Protein AF-A0A1U7DUG6-F1 (afdb_monomer)

pLDDT: mean 70.5, std 12.59, range [42.81, 86.5]

Solvent-accessible surface area (backbone atoms only — not comparable to full-atom values): 5539 Å² total; per-residue (Å²): 122,86,29,54,63,72,56,20,53,45,48,37,60,72,51,47,61,51,52,72,46,85,54,39,78,49,78,97,75,70,44,70,34,37,42,70,46,63,43,60,42,77,44,68,62,77,80,85,76,91,74,79,92,62,65,84,82,53,70,34,15,34,43,36,33,34,30,53,50,96,91,43,76,48,76,41,51,44,67,63,53,27,49,74,70,73,48,50,74,79,80,113

Foldseek 3Di:
DWDDPVLLVVCQVVCVCQQVDWFAQDDDPRDGWHFNGKDWDFDQPDDDDDDDDDPRPDGTIFIWTWIADPNDTDIDGVCVRCVSVVNNVVSD

Sequence (92 aa):
MNYSKSKAEKLVTEFDYLKSKPYFPYGKEGKEFKITELKAVPKLGAESFAEPPIPENEIIWYVLVLITHNNETISKDLKDVLKTLKIDNDIY

Nearest PDB structures (foldseek):
  5m4y-assembly2_D  TM=4.745E-01  e=6.186E+00  Saccharomyces cerevisiae S288C
  2l6m-assembly1_A  TM=2.719E-01  e=2.300E+00  Schizosaccharomyces pombe

Secondary structure (DSSP, 8-state):
--B-HHHHHHHHHHTGGGGGSS-EE-STT--EEEEEEEEEEEEETTS--SS----TT-EEEEEEEEEEETTEEEEEEHHHHHHHTT-GGGG-

Radius of gyration: 13.98 Å; Cα contacts (8 Å, |Δi|>4): 136; chains: 1; bounding box: 34×25×38 Å

Structure (mmCIF, N/CA/C/O backbone):
data_AF-A0A1U7DUG6-F1
#
_entry.id   AF-A0A1U7DUG6-F1
#
loop_
_atom_site.group_PDB
_atom_site.id
_atom_site.type_symbol
_atom_site.label_atom_id
_atom_site.label_alt_id
_atom_site.label_comp_id
_atom_site.label_asym_id
_atom_site.label_entity_id
_atom_site.label_seq_id
_atom_site.pdbx_PDB_ins_code
_atom_site.Cartn_x
_atom_site.Cartn_y
_atom_site.Cartn_z
_atom_site.occupancy
_atom_site.B_iso_or_equiv
_atom_site.auth_seq_id
_atom_site.auth_comp_id
_atom_site.auth_asym_id
_atom_site.auth_atom_id
_atom_site.pdbx_PDB_model_num
ATOM 1 N N . MET A 1 1 ? 11.422 3.321 -2.453 1.00 61.78 1 MET A N 1
ATOM 2 C CA . MET A 1 1 ? 12.118 2.176 -3.098 1.00 61.78 1 MET A CA 1
ATOM 3 C C . MET A 1 1 ? 11.764 2.237 -4.572 1.00 61.78 1 MET A C 1
ATOM 5 O O . MET A 1 1 ? 10.613 2.533 -4.860 1.00 61.78 1 MET A O 1
ATOM 9 N N . ASN A 1 2 ? 12.727 2.066 -5.474 1.00 68.31 2 ASN A N 1
ATOM 10 C CA . ASN A 1 2 ? 12.498 2.231 -6.911 1.00 68.31 2 ASN A CA 1
ATOM 11 C C . ASN A 1 2 ? 11.966 0.911 -7.485 1.00 68.31 2 ASN A C 1
ATOM 13 O O . ASN A 1 2 ? 12.595 -0.130 -7.291 1.00 68.31 2 ASN A O 1
ATOM 17 N N . TYR A 1 3 ? 10.818 0.938 -8.162 1.00 73.31 3 TYR A N 1
ATOM 18 C CA . TYR A 1 3 ? 10.229 -0.241 -8.796 1.00 73.31 3 TYR A CA 1
ATOM 19 C C . TYR A 1 3 ? 10.197 -0.081 -10.319 1.00 73.31 3 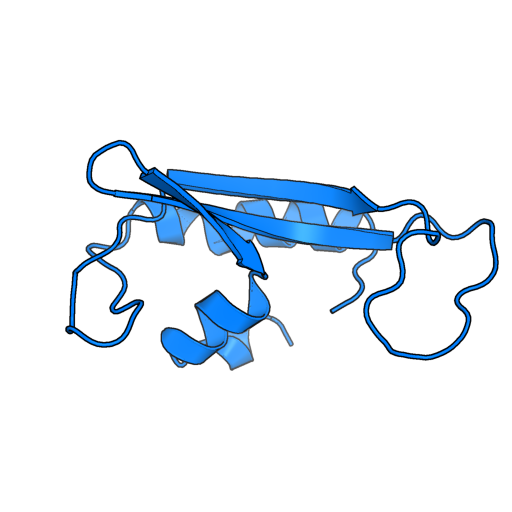TYR A C 1
ATOM 21 O O . TYR A 1 3 ? 10.040 1.020 -10.844 1.00 73.31 3 TYR A O 1
ATOM 29 N N . SER A 1 4 ? 10.291 -1.198 -11.043 1.00 78.69 4 SER A N 1
ATOM 30 C CA . SER A 1 4 ? 9.875 -1.253 -12.449 1.00 78.69 4 SER A CA 1
ATOM 31 C C . SER A 1 4 ? 8.350 -1.137 -12.539 1.00 78.69 4 SER A C 1
ATOM 33 O O . SER A 1 4 ? 7.654 -1.569 -11.617 1.00 78.69 4 SER A O 1
ATOM 35 N N . LYS A 1 5 ? 7.823 -0.643 -13.667 1.00 79.62 5 LYS A N 1
ATOM 36 C CA . LYS A 1 5 ? 6.375 -0.496 -13.917 1.00 79.62 5 LYS A CA 1
ATOM 37 C C . LYS A 1 5 ? 5.563 -1.723 -13.481 1.00 79.62 5 LYS A C 1
ATOM 39 O O . LYS A 1 5 ? 4.706 -1.616 -12.609 1.00 79.62 5 LYS A O 1
ATOM 44 N N . SER A 1 6 ? 5.914 -2.900 -14.002 1.00 82.19 6 SER A N 1
ATOM 45 C CA . SER A 1 6 ? 5.203 -4.148 -13.705 1.00 82.19 6 SER A CA 1
ATOM 46 C C . SER A 1 6 ? 5.248 -4.528 -12.224 1.00 82.19 6 SER A C 1
ATOM 48 O O . SER A 1 6 ? 4.280 -5.076 -11.705 1.00 82.19 6 SER A O 1
ATOM 50 N N . LYS A 1 7 ? 6.351 -4.224 -11.521 1.00 82.81 7 LYS A N 1
ATOM 51 C CA . LYS A 1 7 ? 6.459 -4.482 -10.078 1.00 82.81 7 LYS A CA 1
ATOM 52 C C . LYS A 1 7 ? 5.573 -3.509 -9.298 1.00 82.81 7 LYS A C 1
ATOM 54 O O . LYS A 1 7 ? 4.853 -3.954 -8.418 1.00 82.81 7 LYS A O 1
ATOM 59 N N . ALA A 1 8 ? 5.547 -2.225 -9.654 1.00 82.44 8 ALA A N 1
ATOM 60 C CA . ALA A 1 8 ? 4.675 -1.244 -9.006 1.00 82.44 8 ALA A CA 1
ATOM 61 C C . ALA A 1 8 ? 3.178 -1.567 -9.183 1.00 82.44 8 ALA A C 1
ATOM 63 O O . ALA A 1 8 ? 2.428 -1.517 -8.213 1.00 82.44 8 ALA A O 1
ATOM 64 N N . GLU A 1 9 ? 2.748 -1.955 -10.387 1.00 84.88 9 GLU A N 1
ATOM 65 C CA . GLU A 1 9 ? 1.356 -2.360 -10.654 1.00 84.88 9 GLU A CA 1
ATOM 66 C C . GLU A 1 9 ? 0.974 -3.646 -9.903 1.00 84.88 9 GLU A C 1
ATOM 68 O O . GLU A 1 9 ? -0.112 -3.741 -9.319 1.00 84.88 9 GLU A O 1
ATOM 73 N N . LYS A 1 10 ? 1.894 -4.619 -9.851 1.00 86.50 10 LYS A N 1
ATOM 74 C CA . LYS A 1 10 ? 1.709 -5.851 -9.078 1.00 86.50 10 LYS A CA 1
ATOM 75 C C . LYS A 1 10 ? 1.570 -5.551 -7.588 1.00 86.50 10 LYS A C 1
ATOM 77 O O . LYS A 1 10 ? 0.637 -6.043 -6.974 1.00 86.50 10 LYS A O 1
ATOM 82 N N . LEU A 1 11 ? 2.415 -4.680 -7.038 1.00 85.00 11 LEU A N 1
ATOM 83 C CA . LEU A 1 11 ? 2.336 -4.241 -5.645 1.00 85.00 11 LEU A CA 1
ATOM 84 C C . LEU A 1 11 ? 1.011 -3.529 -5.339 1.00 85.00 11 LEU A C 1
ATOM 86 O O . LEU A 1 11 ? 0.387 -3.828 -4.331 1.00 85.00 11 LEU A O 1
ATOM 90 N N . VAL A 1 12 ? 0.528 -2.632 -6.203 1.00 85.88 12 VAL A N 1
ATOM 91 C CA . VAL A 1 12 ? -0.795 -2.003 -6.010 1.00 85.88 12 VAL A CA 1
ATOM 92 C C . VAL A 1 12 ? -1.894 -3.059 -5.881 1.00 85.88 12 VAL A C 1
ATOM 94 O O . VAL A 1 12 ? -2.747 -2.943 -5.009 1.00 85.88 12 VAL A O 1
ATOM 97 N N . THR A 1 13 ? -1.835 -4.102 -6.710 1.00 85.44 13 THR A N 1
ATOM 98 C CA . THR A 1 13 ? -2.811 -5.199 -6.704 1.00 85.44 13 THR A CA 1
ATOM 99 C C . THR A 1 13 ? -2.641 -6.114 -5.488 1.00 85.44 13 THR A C 1
ATOM 101 O O . THR A 1 13 ? -3.616 -6.449 -4.822 1.00 85.44 13 THR A O 1
ATOM 104 N N . GLU A 1 14 ? -1.407 -6.503 -5.164 1.00 84.25 14 GLU A N 1
ATOM 105 C CA . GLU A 1 14 ? -1.097 -7.371 -4.023 1.00 84.25 14 GLU A CA 1
ATOM 106 C C . GLU A 1 14 ? -1.432 -6.700 -2.700 1.00 84.25 14 GLU A C 1
ATOM 108 O O . GLU A 1 14 ? -1.912 -7.369 -1.800 1.00 84.25 14 GLU A O 1
ATOM 113 N N . PHE A 1 15 ? -1.256 -5.385 -2.594 1.00 81.75 15 PHE A N 1
ATOM 114 C CA . PHE A 1 15 ? -1.571 -4.613 -1.396 1.00 81.75 15 PHE A CA 1
ATOM 115 C C . PHE A 1 15 ? -2.951 -3.948 -1.452 1.00 81.75 15 PHE A C 1
ATOM 117 O O . PHE A 1 15 ? -3.300 -3.184 -0.553 1.00 81.75 15 PHE A O 1
ATOM 124 N N . ASP A 1 16 ? -3.783 -4.276 -2.446 1.00 82.62 16 ASP A N 1
ATOM 125 C CA . ASP A 1 16 ? -5.155 -3.769 -2.569 1.00 82.62 16 ASP A CA 1
ATOM 126 C C . ASP A 1 16 ? -6.002 -4.128 -1.336 1.00 82.62 16 ASP A C 1
ATOM 128 O O . ASP A 1 16 ? -6.798 -3.318 -0.850 1.00 82.62 16 ASP A O 1
ATOM 132 N N . TYR A 1 17 ? -5.740 -5.303 -0.746 1.00 81.38 17 TYR A N 1
ATOM 133 C CA . TYR A 1 17 ? -6.392 -5.756 0.485 1.00 81.38 17 TYR A CA 1
ATOM 134 C C . TYR A 1 17 ? -6.153 -4.812 1.671 1.00 81.38 17 TYR A C 1
ATOM 136 O O . TYR A 1 17 ? -6.946 -4.818 2.615 1.00 81.38 17 TYR A O 1
ATOM 144 N N . LEU A 1 18 ? -5.102 -3.979 1.644 1.00 77.44 18 LEU A N 1
ATOM 145 C CA . LEU A 1 18 ? -4.856 -2.984 2.689 1.00 77.44 18 LEU A CA 1
ATOM 146 C C . LEU A 1 18 ? -5.999 -1.967 2.793 1.00 77.44 18 LEU A C 1
ATOM 148 O O . LEU A 1 18 ? -6.261 -1.482 3.890 1.00 77.44 18 LEU A O 1
ATOM 152 N N . LYS A 1 19 ? -6.742 -1.710 1.705 1.00 77.56 19 LYS A N 1
ATOM 153 C CA . LYS A 1 19 ? -7.968 -0.887 1.732 1.00 77.56 19 LYS A CA 1
ATOM 154 C C . LYS A 1 19 ? -9.091 -1.509 2.565 1.00 77.56 19 LYS A C 1
ATOM 156 O O . LYS A 1 19 ? -9.958 -0.803 3.080 1.00 77.56 19 LYS A O 1
ATOM 161 N N . SER A 1 20 ? -9.091 -2.837 2.669 1.00 73.69 20 SER A N 1
ATOM 162 C CA . SER A 1 20 ? -10.079 -3.601 3.436 1.00 73.69 20 SER A CA 1
ATOM 163 C C . SER A 1 20 ? -9.657 -3.824 4.887 1.00 73.69 20 SER A C 1
ATOM 165 O O . SER A 1 20 ? -10.491 -4.221 5.700 1.00 73.69 20 SER A O 1
ATOM 167 N N . LYS A 1 21 ? -8.390 -3.571 5.245 1.00 67.81 21 LYS A N 1
ATOM 168 C CA . LYS A 1 21 ? -7.944 -3.702 6.633 1.00 67.81 21 LYS A CA 1
ATOM 169 C C . LYS A 1 21 ? -8.502 -2.554 7.491 1.00 67.81 21 LYS A C 1
ATOM 171 O O . LYS A 1 21 ? -8.429 -1.393 7.081 1.00 67.81 21 LYS A O 1
ATOM 176 N N . PRO A 1 22 ? -9.052 -2.860 8.681 1.00 56.28 22 PRO A N 1
ATOM 177 C CA . PRO A 1 22 ? -9.466 -1.843 9.628 1.00 56.28 22 PRO A CA 1
ATOM 178 C C . PRO A 1 22 ? -8.217 -1.198 10.225 1.00 56.28 22 PRO A C 1
ATOM 180 O O . PRO A 1 22 ? -7.439 -1.847 10.912 1.00 56.28 22 PRO A O 1
ATOM 183 N N . TYR A 1 23 ? -8.065 0.077 9.896 1.00 56.78 23 TYR A N 1
ATOM 184 C CA . TYR A 1 23 ? -7.316 1.092 10.612 1.00 56.78 23 TYR A CA 1
ATOM 185 C C . TYR A 1 23 ? -5.813 0.891 10.866 1.00 56.78 23 TYR A C 1
ATOM 187 O O . TYR A 1 23 ? -5.301 -0.050 11.462 1.00 56.78 23 TYR A O 1
ATOM 195 N N . PHE A 1 24 ? -5.094 1.895 10.394 1.00 63.53 24 PHE A N 1
ATOM 196 C CA . PHE A 1 24 ? -3.660 2.014 10.349 1.00 63.53 24 PHE A CA 1
ATOM 197 C C . PHE A 1 24 ? -3.219 2.966 11.467 1.00 63.53 24 PHE A C 1
ATOM 199 O O . PHE A 1 24 ? -3.634 4.125 11.446 1.00 63.53 24 PHE A O 1
ATOM 206 N N . PRO A 1 25 ? -2.394 2.546 12.440 1.00 60.56 25 PRO A N 1
ATOM 207 C CA . PRO A 1 25 ? -1.872 3.455 13.452 1.00 60.56 25 PRO A CA 1
ATOM 208 C C . PRO A 1 25 ? -0.797 4.343 12.812 1.00 60.56 25 PRO A C 1
ATOM 210 O O . PRO A 1 25 ? 0.384 3.999 12.789 1.00 60.56 25 PRO A O 1
ATOM 213 N N . TYR A 1 26 ? -1.210 5.470 12.234 1.00 58.12 26 TYR A N 1
ATOM 214 C CA . TYR A 1 26 ? -0.301 6.473 11.678 1.00 58.12 26 TYR A CA 1
ATOM 215 C C . TYR A 1 26 ? -0.262 7.717 12.574 1.00 58.12 26 TYR A C 1
ATOM 217 O O . TYR A 1 26 ? -1.227 8.036 13.255 1.00 58.12 26 TYR A O 1
ATOM 225 N N . GLY A 1 27 ? 0.851 8.450 12.603 1.00 54.03 27 GLY A N 1
ATOM 226 C CA . GLY A 1 27 ? 0.977 9.675 13.409 1.00 54.03 27 GLY A CA 1
ATOM 227 C C . GLY A 1 27 ? 1.210 9.465 14.918 1.00 54.03 27 GLY A C 1
ATOM 228 O O . GLY A 1 27 ? 1.239 8.350 15.429 1.00 54.03 27 GLY A O 1
ATOM 229 N N . LYS A 1 28 ? 1.431 10.573 15.644 1.00 52.47 28 LYS A N 1
ATOM 230 C CA . LYS A 1 28 ? 1.875 10.589 17.057 1.00 52.47 28 LYS A CA 1
ATOM 231 C C . LYS A 1 28 ? 0.784 10.306 18.106 1.00 52.47 28 LYS A C 1
ATOM 233 O O . LYS A 1 28 ? 1.098 10.304 19.289 1.00 52.47 28 LYS A O 1
ATOM 238 N N . GLU A 1 29 ? -0.462 10.055 17.710 1.00 54.16 29 GLU A N 1
ATOM 239 C CA . GLU A 1 29 ? -1.600 9.969 18.649 1.00 54.16 29 GLU A CA 1
ATOM 240 C C . GLU A 1 29 ? -2.379 8.642 18.615 1.00 54.16 29 GLU A C 1
ATOM 242 O O . GLU A 1 29 ? -3.450 8.559 19.201 1.00 54.16 29 GLU A O 1
ATOM 247 N N . GLY A 1 30 ? -1.896 7.592 17.939 1.00 54.12 30 GLY A N 1
ATOM 248 C CA . GLY A 1 30 ? -2.663 6.337 17.844 1.00 54.12 30 GLY A CA 1
ATOM 249 C C . GLY A 1 30 ? -3.989 6.494 17.086 1.00 54.12 30 GLY A C 1
ATOM 250 O O . GLY A 1 30 ? -4.893 5.680 17.246 1.00 54.12 30 GLY A O 1
ATOM 251 N N . LYS A 1 31 ? -4.105 7.548 16.267 1.00 58.22 31 LYS A N 1
ATOM 252 C CA . LYS A 1 31 ? -5.243 7.758 15.377 1.00 58.22 31 LYS A CA 1
ATOM 253 C C . LYS A 1 31 ? -5.264 6.653 14.328 1.00 58.22 31 LYS A C 1
ATOM 255 O O . LYS A 1 31 ? -4.238 6.246 13.787 1.00 58.22 31 LYS A O 1
ATOM 260 N N . GLU A 1 32 ? -6.467 6.176 14.087 1.00 62.31 32 GLU A N 1
ATOM 261 C CA . GLU A 1 32 ? -6.790 5.069 13.215 1.00 62.31 32 GLU A CA 1
ATOM 262 C C . GLU A 1 32 ? -7.040 5.609 11.799 1.00 62.31 32 GLU A C 1
ATOM 264 O O . GLU A 1 32 ? -8.054 6.244 11.513 1.00 62.31 32 GLU A O 1
ATOM 269 N N . PHE A 1 33 ? -6.100 5.381 10.886 1.00 69.06 33 PHE A N 1
ATOM 270 C CA . PHE A 1 33 ? -6.165 5.873 9.512 1.00 69.06 33 PHE A CA 1
ATOM 271 C C . PHE A 1 33 ? -6.667 4.794 8.555 1.00 69.06 33 PHE A C 1
ATOM 273 O O . PHE A 1 33 ? -6.236 3.648 8.628 1.00 69.06 33 PHE A O 1
ATOM 280 N N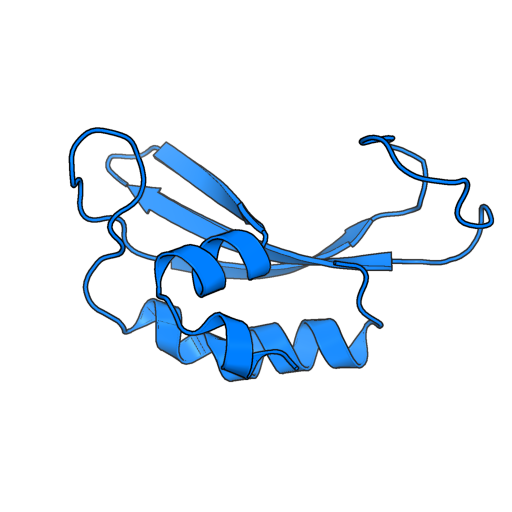 . LYS A 1 34 ? -7.549 5.131 7.613 1.00 71.69 34 LYS A N 1
ATOM 281 C CA . LYS A 1 34 ? -8.010 4.167 6.606 1.00 71.69 34 LYS A CA 1
ATOM 282 C C . LYS A 1 34 ? -7.279 4.387 5.288 1.00 71.69 34 LYS A C 1
ATOM 284 O O . LYS A 1 34 ? -7.330 5.479 4.724 1.00 71.69 34 LYS A O 1
ATOM 289 N N . ILE A 1 35 ? -6.622 3.339 4.794 1.00 78.56 35 ILE A N 1
ATOM 290 C CA . ILE A 1 35 ? -6.074 3.334 3.437 1.00 78.56 35 ILE A CA 1
ATOM 291 C C . ILE A 1 35 ? -7.255 3.355 2.474 1.00 78.56 35 ILE A C 1
ATOM 293 O O . ILE A 1 35 ? -8.118 2.479 2.514 1.00 78.56 35 ILE A O 1
ATOM 297 N N . THR A 1 36 ? -7.311 4.382 1.639 1.00 78.38 36 THR A N 1
ATOM 298 C CA . THR A 1 36 ? -8.394 4.565 0.676 1.00 78.38 36 THR A CA 1
ATOM 299 C C . THR A 1 36 ? -7.973 4.131 -0.713 1.00 78.38 36 THR A C 1
ATOM 301 O O . THR A 1 36 ? -8.779 3.552 -1.439 1.00 78.38 36 THR A O 1
ATOM 304 N N . GLU A 1 37 ? -6.709 4.340 -1.076 1.00 84.00 37 GLU A N 1
ATOM 305 C CA . GLU A 1 37 ? -6.236 4.061 -2.425 1.00 8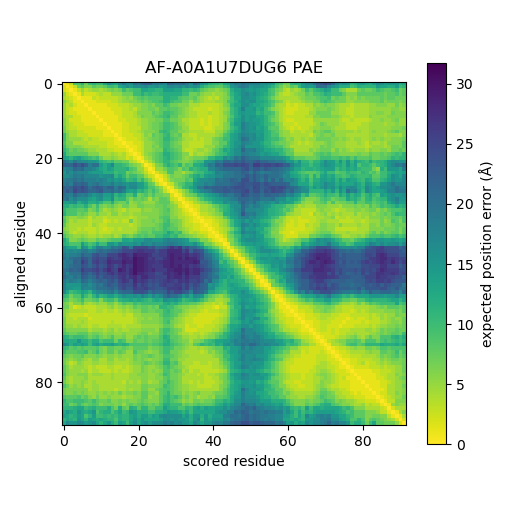4.00 37 GLU A CA 1
ATOM 306 C C . GLU A 1 37 ? -4.742 3.728 -2.448 1.00 84.00 37 GLU A C 1
ATOM 308 O O . GLU A 1 37 ? -3.965 4.224 -1.635 1.00 84.00 37 GLU A O 1
ATOM 313 N N . LEU A 1 38 ? -4.330 2.897 -3.405 1.00 85.69 38 LEU A N 1
ATOM 314 C CA . LEU A 1 38 ? -2.931 2.688 -3.755 1.00 85.69 38 LEU A CA 1
ATOM 315 C C . LEU A 1 38 ? -2.746 3.061 -5.224 1.00 85.69 38 LEU A C 1
ATOM 317 O O . LEU A 1 38 ? -3.526 2.642 -6.078 1.00 85.69 38 LEU A O 1
ATOM 321 N N . LYS A 1 39 ? -1.715 3.847 -5.523 1.00 83.44 39 LYS A N 1
ATOM 322 C CA . LYS A 1 39 ? -1.399 4.315 -6.872 1.00 83.44 39 LYS A CA 1
ATOM 323 C C . LYS A 1 39 ? 0.063 4.065 -7.196 1.00 83.44 39 LYS A C 1
ATOM 325 O O . LYS A 1 39 ? 0.954 4.484 -6.461 1.00 83.44 39 LYS A O 1
ATOM 330 N N . ALA A 1 40 ? 0.299 3.422 -8.333 1.00 84.50 40 ALA A N 1
ATOM 331 C CA . ALA A 1 40 ? 1.613 3.347 -8.947 1.00 84.50 40 ALA A CA 1
ATOM 332 C C . ALA A 1 40 ? 1.831 4.639 -9.742 1.00 84.50 40 ALA A C 1
ATOM 334 O O . ALA A 1 40 ? 1.129 4.895 -10.719 1.00 84.50 40 ALA A O 1
ATOM 335 N N . VAL A 1 41 ? 2.769 5.472 -9.303 1.00 80.94 41 VAL A N 1
ATOM 336 C CA . VAL A 1 41 ? 3.089 6.745 -9.949 1.00 80.94 41 VAL A CA 1
ATOM 337 C C . VAL A 1 41 ? 4.471 6.675 -10.599 1.00 80.94 41 VAL A C 1
ATOM 339 O O . VAL A 1 41 ? 5.447 6.323 -9.926 1.00 80.94 41 VAL A O 1
ATOM 342 N N . PRO A 1 42 ? 4.583 7.006 -11.897 1.00 79.06 42 PRO A N 1
ATOM 343 C CA . PRO A 1 42 ? 5.875 7.215 -12.524 1.00 79.06 42 PRO A CA 1
ATOM 344 C C . PRO A 1 42 ? 6.423 8.569 -12.067 1.00 79.06 42 PRO A C 1
ATOM 346 O O . PRO A 1 42 ? 5.774 9.599 -12.247 1.00 79.06 42 PRO A O 1
ATOM 349 N N . LYS A 1 43 ? 7.623 8.584 -11.490 1.00 68.50 43 LYS A N 1
ATOM 350 C CA . LYS A 1 43 ? 8.381 9.815 -11.264 1.00 68.50 43 LYS A CA 1
ATOM 351 C C . LYS A 1 43 ? 9.503 9.844 -12.294 1.00 68.50 43 LYS A C 1
ATOM 353 O O . LYS A 1 43 ? 10.360 8.962 -12.315 1.00 68.50 43 LYS A O 1
ATOM 358 N N . LEU A 1 44 ? 9.472 10.847 -13.165 1.00 58.03 44 LEU A N 1
ATOM 359 C CA . LEU A 1 44 ? 10.626 11.182 -13.993 1.00 58.03 44 LEU A CA 1
ATOM 360 C C . LEU A 1 44 ? 11.723 11.668 -13.042 1.00 58.03 44 LEU A C 1
ATOM 362 O O . LEU A 1 44 ? 11.466 12.520 -12.187 1.00 58.03 44 LEU A O 1
ATOM 366 N N . GLY A 1 45 ? 12.903 11.056 -13.118 1.00 49.59 45 GLY A N 1
ATOM 367 C CA . GLY A 1 45 ? 14.035 11.344 -12.242 1.00 49.59 45 GLY A CA 1
ATOM 368 C C . GLY A 1 45 ? 14.558 12.767 -12.430 1.00 49.59 45 GLY A C 1
ATOM 369 O O . GLY A 1 45 ? 15.533 12.969 -13.135 1.00 49.59 45 GLY A O 1
ATOM 370 N N . ALA A 1 46 ? 13.904 13.755 -11.817 1.00 43.66 46 ALA A N 1
ATOM 371 C CA . ALA A 1 46 ? 14.396 15.132 -11.733 1.00 43.66 46 ALA A CA 1
ATOM 372 C C . ALA A 1 46 ? 13.902 15.912 -10.497 1.00 43.66 46 ALA A C 1
ATOM 374 O O . ALA A 1 46 ? 14.316 17.048 -10.295 1.00 43.66 46 ALA A O 1
ATOM 375 N N . GLU A 1 47 ? 13.070 15.329 -9.624 1.00 42.81 47 GLU A N 1
ATOM 376 C CA . GLU A 1 47 ? 12.704 15.962 -8.346 1.00 42.81 47 GLU A CA 1
ATOM 377 C C . GLU A 1 47 ? 13.324 15.209 -7.167 1.00 42.81 47 GLU A C 1
ATOM 379 O O . GLU A 1 47 ? 12.720 14.309 -6.562 1.00 42.81 47 GLU A O 1
ATOM 384 N N . SER A 1 48 ? 14.574 15.612 -6.912 1.00 43.78 48 SER A N 1
ATOM 385 C CA . SER A 1 48 ? 15.475 15.251 -5.819 1.00 43.78 48 SER A CA 1
ATOM 386 C C . SER A 1 48 ? 14.790 15.170 -4.457 1.00 43.78 48 SER A C 1
ATOM 388 O O . SER A 1 48 ? 14.476 16.184 -3.839 1.00 43.78 48 SER A O 1
ATOM 390 N N . PHE A 1 49 ? 14.696 13.955 -3.925 1.00 46.88 49 PHE A N 1
ATOM 391 C CA . PHE A 1 49 ? 14.847 13.722 -2.493 1.00 46.88 49 PHE A CA 1
ATOM 392 C C . 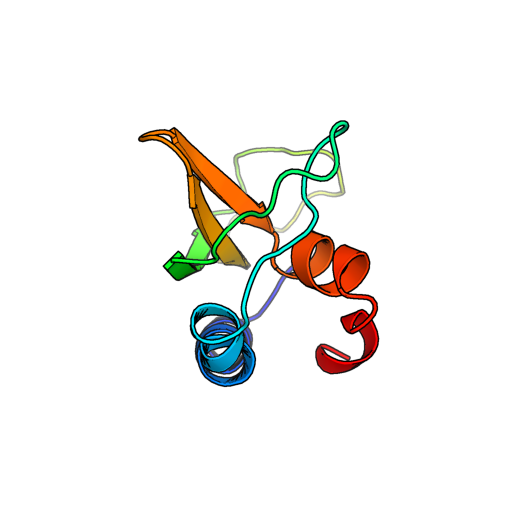PHE A 1 49 ? 16.059 12.803 -2.336 1.00 46.88 49 PHE A C 1
ATOM 394 O O . PHE A 1 49 ? 15.983 11.629 -2.670 1.00 46.88 49 PHE A O 1
ATOM 401 N N . ALA A 1 50 ? 17.177 13.426 -1.948 1.00 49.84 50 ALA A N 1
ATOM 402 C CA . ALA A 1 50 ? 18.467 12.872 -1.534 1.00 49.84 50 ALA A CA 1
ATOM 403 C C . ALA A 1 50 ? 18.689 11.358 -1.752 1.00 49.84 50 ALA A C 1
ATOM 405 O O . ALA A 1 50 ? 18.254 10.578 -0.917 1.00 49.84 50 ALA A O 1
ATOM 406 N N . GLU A 1 51 ? 19.388 10.990 -2.839 1.00 48.38 51 GLU A N 1
ATOM 407 C CA . GLU A 1 51 ? 20.347 9.868 -3.034 1.00 48.38 51 GLU A CA 1
ATOM 408 C C . GLU A 1 51 ? 20.614 9.673 -4.565 1.00 48.38 51 GLU A C 1
ATOM 410 O O . GLU A 1 51 ? 19.929 10.323 -5.353 1.00 48.38 51 GLU A O 1
ATOM 415 N N . PRO A 1 52 ? 21.682 8.953 -4.999 1.00 51.12 52 PRO A N 1
ATOM 416 C CA . PRO A 1 52 ? 22.619 9.315 -6.090 1.00 51.12 52 PRO A CA 1
ATOM 417 C C . PRO A 1 52 ? 22.009 9.420 -7.508 1.00 51.12 52 PRO A C 1
ATOM 419 O O . PRO A 1 52 ? 20.910 8.920 -7.734 1.00 51.12 52 PRO A O 1
ATOM 422 N N . PRO A 1 53 ? 22.708 10.065 -8.475 1.00 47.69 53 PRO A N 1
ATOM 423 C CA . PRO A 1 53 ?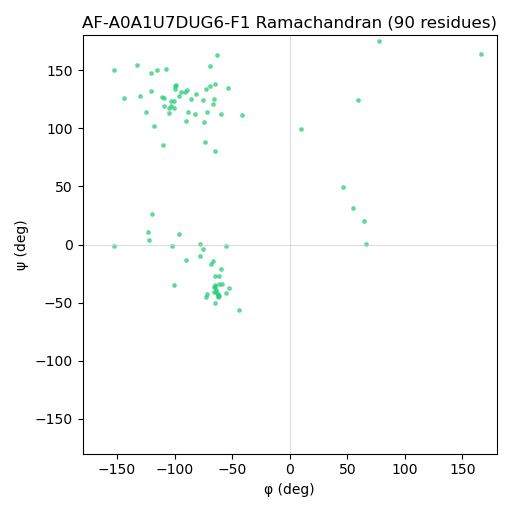 22.144 10.451 -9.770 1.00 47.69 53 PRO A CA 1
ATOM 424 C C . PRO A 1 53 ? 21.647 9.235 -10.547 1.00 47.69 53 PRO A C 1
ATOM 426 O O . PRO A 1 53 ? 22.424 8.387 -10.984 1.00 47.69 53 PRO A O 1
ATOM 429 N N . ILE A 1 54 ? 20.333 9.163 -10.712 1.00 56.25 54 ILE A N 1
ATOM 430 C CA . ILE A 1 54 ? 19.683 8.178 -11.567 1.00 56.25 54 ILE A CA 1
ATOM 431 C C . ILE A 1 54 ? 19.775 8.738 -12.994 1.00 56.25 54 ILE A C 1
ATOM 433 O O . ILE A 1 54 ? 19.474 9.921 -13.173 1.00 56.25 54 ILE A O 1
ATOM 437 N N . PRO A 1 55 ? 20.248 7.966 -13.992 1.00 50.31 55 PRO A N 1
ATOM 438 C CA . PRO A 1 55 ? 20.412 8.461 -15.356 1.00 50.31 55 PRO A CA 1
ATOM 439 C C . PRO A 1 55 ? 19.100 9.064 -15.875 1.00 50.31 55 PRO A C 1
ATOM 441 O O . PRO A 1 55 ? 18.035 8.469 -15.710 1.00 50.31 55 PRO A O 1
ATOM 444 N N . GLU A 1 56 ? 19.201 10.235 -16.512 1.00 53.84 56 GLU A N 1
ATOM 445 C CA . GLU A 1 56 ? 18.126 11.193 -16.853 1.00 53.84 56 GLU A CA 1
ATOM 446 C C . GLU A 1 56 ? 16.937 10.637 -17.673 1.00 53.84 56 GLU A C 1
ATOM 448 O O . GLU A 1 56 ? 15.972 11.354 -17.920 1.00 53.84 56 GLU A O 1
ATOM 453 N N . ASN A 1 57 ? 16.945 9.356 -18.049 1.00 55.19 57 ASN A N 1
ATOM 454 C CA . ASN A 1 57 ? 15.921 8.717 -18.878 1.00 55.19 57 ASN A CA 1
ATOM 455 C C . ASN A 1 57 ? 15.223 7.504 -18.238 1.00 55.19 57 ASN A C 1
ATOM 457 O O . ASN A 1 57 ? 14.401 6.866 -18.901 1.00 55.19 57 ASN A O 1
ATOM 461 N N . GLU A 1 58 ? 15.514 7.152 -16.984 1.00 59.38 58 GLU A N 1
ATOM 462 C CA . GLU A 1 58 ? 14.859 6.005 -16.350 1.00 59.38 58 GLU A CA 1
ATOM 463 C C . GLU A 1 58 ? 13.550 6.429 -15.661 1.00 59.38 58 GLU A C 1
ATOM 465 O O . GLU A 1 58 ? 13.542 7.198 -14.699 1.00 59.38 58 GLU A O 1
ATOM 470 N N . ILE A 1 59 ? 12.409 5.946 -16.171 1.00 67.94 59 ILE A N 1
ATOM 471 C CA . ILE A 1 59 ? 11.104 6.145 -15.525 1.00 67.94 59 ILE A CA 1
ATOM 472 C C . ILE A 1 59 ? 11.044 5.231 -14.306 1.00 67.94 59 ILE A C 1
ATOM 474 O O . ILE A 1 59 ? 10.828 4.022 -14.426 1.00 67.94 59 ILE A O 1
ATOM 478 N N . ILE A 1 60 ? 11.185 5.822 -13.128 1.00 72.88 60 ILE A N 1
ATOM 479 C CA . ILE A 1 60 ? 11.095 5.092 -11.873 1.00 72.88 60 ILE A CA 1
ATOM 480 C C . ILE A 1 60 ? 9.645 5.076 -11.422 1.00 72.88 60 ILE A C 1
ATOM 482 O O . ILE A 1 60 ? 8.978 6.112 -11.390 1.00 72.88 60 ILE A O 1
ATOM 486 N N . TRP A 1 61 ? 9.157 3.906 -11.029 1.00 79.69 61 TRP A N 1
ATOM 487 C CA . TRP A 1 61 ? 7.824 3.777 -10.466 1.00 79.69 61 TRP A CA 1
ATOM 488 C C . TRP A 1 61 ? 7.882 3.697 -8.947 1.00 79.69 61 TRP A C 1
ATOM 490 O O . TRP A 1 61 ? 8.692 2.971 -8.367 1.00 79.69 61 TRP A O 1
ATOM 500 N N . TYR A 1 62 ? 6.972 4.425 -8.313 1.00 80.75 62 TYR A N 1
ATOM 501 C CA . TYR A 1 62 ? 6.756 4.418 -6.873 1.00 80.75 62 TYR A CA 1
ATOM 502 C C . TYR A 1 62 ? 5.325 3.990 -6.593 1.00 80.75 62 TYR A C 1
ATOM 504 O O . TYR A 1 62 ? 4.421 4.287 -7.372 1.00 80.75 62 TYR A O 1
ATOM 512 N N . VAL A 1 63 ? 5.108 3.309 -5.473 1.00 83.25 63 VAL A N 1
ATOM 513 C CA . VAL A 1 63 ? 3.758 2.982 -5.015 1.00 83.25 63 VAL A CA 1
ATOM 514 C C . VAL A 1 63 ? 3.424 3.900 -3.855 1.00 83.25 63 VAL A C 1
ATOM 516 O O . VAL A 1 63 ? 4.044 3.824 -2.792 1.00 83.25 63 VAL A O 1
ATOM 519 N N . LEU A 1 64 ? 2.459 4.783 -4.084 1.00 85.69 64 LEU A N 1
ATOM 520 C CA . LEU A 1 64 ? 1.920 5.678 -3.077 1.00 85.69 64 LEU A CA 1
ATOM 521 C C . LEU A 1 64 ? 0.611 5.121 -2.543 1.00 85.69 64 LEU A C 1
ATOM 523 O O . LEU A 1 64 ? -0.278 4.728 -3.291 1.00 85.69 64 LEU A O 1
ATOM 527 N N . VAL A 1 65 ? 0.495 5.132 -1.230 1.00 83.44 65 VAL A N 1
ATOM 528 C CA . VAL A 1 65 ? -0.699 4.795 -0.478 1.00 83.44 65 VAL A CA 1
ATOM 529 C C . VAL A 1 65 ? -1.345 6.107 -0.068 1.00 83.44 65 VAL A C 1
ATOM 531 O O . VAL A 1 65 ? -0.740 6.911 0.644 1.00 83.44 65 VAL A O 1
ATOM 534 N N . LEU A 1 66 ? -2.557 6.344 -0.552 1.00 84.12 66 LEU A N 1
ATOM 535 C CA . LEU A 1 66 ? -3.377 7.468 -0.149 1.00 84.12 66 LEU A CA 1
ATOM 536 C C . LEU A 1 66 ? -4.246 7.035 1.024 1.00 84.12 66 LEU A C 1
ATOM 538 O O . LEU A 1 66 ? -4.896 5.986 1.025 1.00 84.12 66 LEU A O 1
ATOM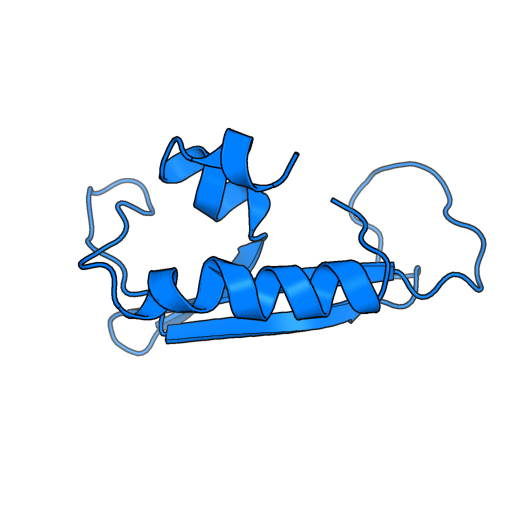 542 N N . ILE A 1 67 ? -4.221 7.876 2.040 1.00 79.56 67 ILE A N 1
ATOM 543 C CA . ILE A 1 67 ? -4.882 7.671 3.308 1.00 79.56 67 ILE A CA 1
ATOM 544 C C . ILE A 1 67 ? -5.774 8.883 3.523 1.00 79.56 67 ILE A C 1
ATOM 546 O O . ILE A 1 67 ? -5.269 9.992 3.690 1.00 79.56 67 ILE A O 1
ATOM 550 N N . THR A 1 68 ? -7.089 8.687 3.521 1.00 74.94 68 THR A N 1
ATOM 551 C CA . THR A 1 68 ? -8.046 9.775 3.752 1.00 74.94 68 THR A CA 1
ATOM 552 C C . THR A 1 68 ? -8.600 9.683 5.167 1.00 74.94 68 THR A C 1
ATOM 554 O O . THR A 1 68 ? -9.169 8.662 5.555 1.00 74.94 68 THR A O 1
ATOM 557 N N . HIS A 1 69 ? -8.450 10.751 5.945 1.00 72.81 69 HIS A N 1
ATOM 558 C CA . HIS A 1 69 ? -8.924 10.841 7.321 1.00 72.81 69 HIS A CA 1
ATOM 559 C C . HIS A 1 69 ? -9.425 12.262 7.608 1.00 72.81 69 HIS A C 1
ATOM 561 O O . HIS A 1 69 ? -8.691 13.218 7.396 1.00 72.81 69 HIS A O 1
ATOM 567 N N . ASN A 1 70 ? -10.665 12.418 8.092 1.00 69.38 70 ASN A N 1
ATOM 568 C CA . ASN A 1 70 ? -11.272 13.720 8.427 1.00 69.38 70 ASN A CA 1
ATOM 569 C C . ASN A 1 70 ? -11.086 14.812 7.349 1.00 69.38 70 ASN A C 1
ATOM 571 O O . ASN A 1 70 ? -10.666 15.921 7.658 1.00 69.38 70 ASN A O 1
ATOM 575 N N . ASN A 1 71 ? -11.397 14.501 6.084 1.00 74.19 71 ASN A N 1
ATOM 576 C CA . ASN A 1 71 ? -11.186 15.369 4.909 1.00 74.19 71 ASN A CA 1
ATOM 577 C C . ASN A 1 71 ? -9.725 15.678 4.536 1.00 74.19 71 ASN A C 1
ATOM 579 O O . ASN A 1 71 ? -9.491 16.340 3.526 1.00 74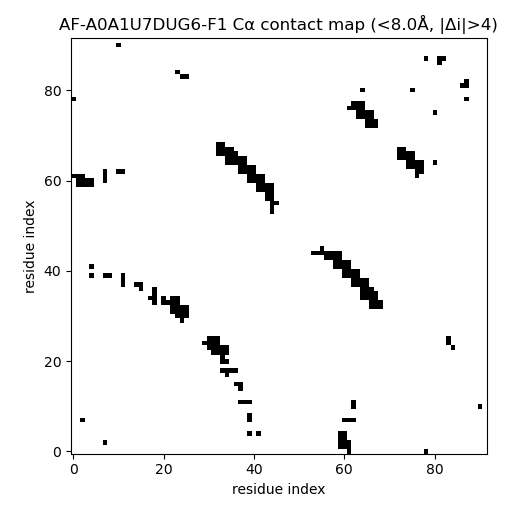.19 71 ASN A O 1
ATOM 583 N N . GLU A 1 72 ? -8.742 15.159 5.263 1.00 76.75 72 GLU A N 1
ATOM 584 C CA . GLU A 1 72 ? -7.336 15.248 4.885 1.00 76.75 72 GLU A CA 1
ATOM 585 C C . GLU A 1 72 ? -6.929 13.989 4.122 1.00 76.75 72 GLU A C 1
ATOM 587 O O . GLU A 1 72 ? -7.204 12.869 4.553 1.00 76.75 72 GLU A O 1
ATOM 592 N N . THR A 1 73 ? -6.278 14.157 2.971 1.00 78.25 73 THR A N 1
ATOM 593 C CA . THR A 1 73 ? -5.687 13.040 2.225 1.00 78.25 73 THR A CA 1
ATOM 594 C C . THR A 1 73 ? -4.177 13.124 2.330 1.00 78.25 73 THR A C 1
ATOM 596 O O . THR A 1 73 ? -3.566 14.100 1.903 1.00 78.25 73 THR A O 1
ATOM 599 N N . ILE A 1 74 ? -3.579 12.086 2.901 1.00 79.12 74 ILE A N 1
ATOM 600 C CA . ILE A 1 74 ? -2.142 11.961 3.096 1.00 79.12 74 ILE A CA 1
ATOM 601 C C . ILE A 1 74 ? -1.640 10.890 2.135 1.00 79.12 74 ILE A C 1
ATOM 603 O O . ILE A 1 74 ? -2.127 9.763 2.136 1.00 79.12 74 ILE A O 1
ATOM 607 N N . SER A 1 75 ? -0.648 11.229 1.323 1.00 81.62 75 SER A N 1
ATOM 608 C CA . SER A 1 75 ? 0.058 10.281 0.465 1.00 81.62 75 SER A CA 1
ATOM 609 C C . SER A 1 75 ? 1.345 9.813 1.139 1.00 81.62 75 SER A C 1
ATOM 611 O O . SER A 1 75 ? 2.164 10.638 1.557 1.00 81.62 75 SER A O 1
ATOM 613 N N . LYS A 1 76 ? 1.546 8.497 1.228 1.00 81.06 76 LYS A N 1
ATOM 614 C CA . LYS A 1 76 ? 2.748 7.884 1.804 1.00 81.06 76 LYS A CA 1
ATOM 615 C C . LYS A 1 76 ? 3.321 6.788 0.933 1.00 81.06 76 LYS A C 1
ATOM 617 O O . LYS A 1 76 ? 2.613 6.178 0.149 1.00 81.06 76 LYS A O 1
ATOM 622 N N . ASP A 1 77 ? 4.620 6.550 1.063 1.00 82.38 77 ASP A N 1
ATOM 623 C CA . ASP A 1 77 ? 5.280 5.456 0.356 1.00 82.38 77 ASP A CA 1
ATOM 624 C C . ASP A 1 77 ? 4.808 4.112 0.925 1.00 82.38 77 ASP A C 1
ATOM 626 O O . ASP A 1 77 ? 4.732 3.939 2.146 1.00 82.38 77 ASP A O 1
ATOM 630 N N . LEU A 1 78 ? 4.516 3.154 0.043 1.00 81.25 78 LEU A N 1
ATOM 631 C CA . LEU A 1 78 ? 4.093 1.810 0.433 1.00 81.25 78 LEU A CA 1
ATOM 632 C C . LEU A 1 78 ? 5.072 1.167 1.424 1.00 81.25 78 LEU A C 1
ATOM 634 O O . LEU A 1 78 ? 4.638 0.516 2.365 1.00 81.25 78 LEU A O 1
ATOM 638 N N . LYS A 1 79 ? 6.384 1.382 1.289 1.00 79.94 79 LYS A N 1
ATOM 639 C CA . LYS A 1 79 ? 7.370 0.803 2.211 1.00 79.94 79 LYS A CA 1
ATOM 640 C C . LYS A 1 79 ? 7.212 1.328 3.639 1.00 79.94 79 LYS A C 1
ATOM 642 O O . LYS A 1 79 ? 7.320 0.552 4.583 1.00 79.94 79 LYS A O 1
ATOM 647 N N . ASP A 1 80 ? 6.951 2.625 3.802 1.00 78.25 80 ASP A N 1
ATOM 648 C CA . ASP A 1 80 ? 6.712 3.244 5.118 1.00 78.25 80 ASP A CA 1
ATOM 649 C C . ASP A 1 80 ? 5.444 2.665 5.762 1.00 78.25 80 ASP A C 1
ATOM 651 O O . ASP A 1 80 ? 5.400 2.344 6.956 1.00 78.25 80 ASP A O 1
ATOM 655 N N . VAL A 1 81 ? 4.433 2.451 4.918 1.00 78.75 81 VAL A N 1
ATOM 656 C CA . VAL A 1 81 ? 3.154 1.862 5.300 1.00 78.75 81 VAL A CA 1
ATOM 657 C C . VAL A 1 81 ? 3.342 0.407 5.766 1.00 78.75 81 VAL A C 1
ATOM 659 O O . 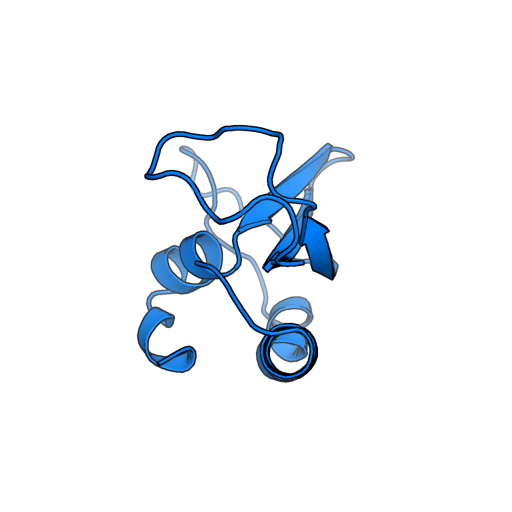VAL A 1 81 ? 2.949 0.020 6.867 1.00 78.75 81 VAL A O 1
ATOM 662 N N . LEU A 1 82 ? 4.032 -0.414 4.983 1.00 79.38 82 LEU A N 1
ATOM 663 C CA . LEU A 1 82 ? 4.277 -1.815 5.330 1.00 79.38 82 LEU A CA 1
ATOM 664 C C . LEU A 1 82 ? 5.175 -1.976 6.558 1.00 79.38 82 LEU A C 1
ATOM 666 O O . LEU A 1 82 ? 4.919 -2.844 7.393 1.00 79.38 82 LEU A O 1
ATOM 670 N N . LYS A 1 83 ? 6.175 -1.100 6.716 1.00 79.00 83 LYS A N 1
ATOM 671 C CA . LYS A 1 83 ? 7.040 -1.064 7.902 1.00 79.00 83 LYS A CA 1
ATOM 672 C C . LYS A 1 83 ? 6.249 -0.763 9.171 1.00 79.00 83 LYS A C 1
ATOM 674 O O . LYS A 1 83 ? 6.451 -1.426 10.185 1.00 79.00 83 LYS A O 1
ATOM 679 N N . THR A 1 84 ? 5.320 0.191 9.116 1.00 74.56 84 THR A N 1
ATOM 680 C CA . THR A 1 84 ? 4.444 0.507 10.257 1.00 74.56 84 THR A CA 1
ATOM 681 C C . THR A 1 84 ? 3.518 -0.662 10.593 1.00 74.56 84 THR A C 1
ATOM 683 O O . THR A 1 84 ? 3.306 -0.968 11.764 1.00 74.56 84 THR A O 1
ATOM 686 N N . LEU A 1 85 ? 3.036 -1.380 9.577 1.00 73.12 85 LEU A N 1
ATOM 687 C CA . LEU A 1 85 ? 2.233 -2.593 9.752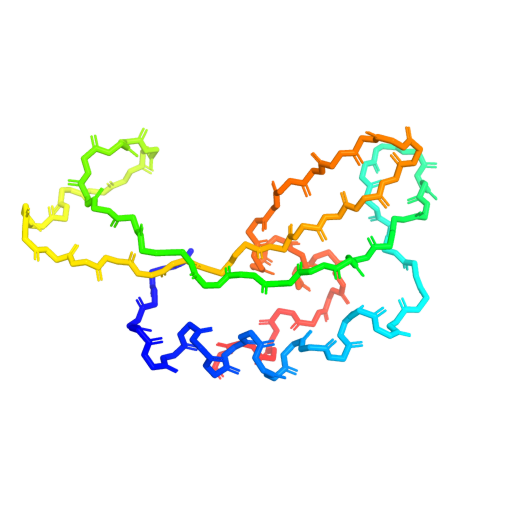 1.00 73.12 85 LEU A CA 1
ATOM 688 C C . LEU A 1 85 ? 3.048 -3.825 10.169 1.00 73.12 85 LEU A C 1
ATOM 690 O O . LEU A 1 85 ? 2.453 -4.874 10.415 1.00 73.12 85 LEU A O 1
ATOM 694 N N . LYS A 1 86 ? 4.382 -3.720 10.252 1.00 73.44 86 LYS A N 1
ATOM 695 C CA . LYS A 1 86 ? 5.297 -4.846 10.500 1.00 73.44 86 LYS A CA 1
ATOM 696 C C . LYS A 1 86 ? 5.127 -5.996 9.494 1.00 73.44 86 LYS A C 1
ATOM 698 O O . LYS A 1 86 ? 5.334 -7.157 9.837 1.00 73.44 86 LYS A O 1
ATOM 703 N N . ILE A 1 87 ? 4.750 -5.667 8.260 1.00 71.62 87 ILE A N 1
ATOM 704 C CA . ILE A 1 87 ? 4.637 -6.598 7.125 1.00 71.62 87 ILE A CA 1
ATOM 705 C C . ILE A 1 87 ? 5.568 -6.175 5.981 1.00 71.62 87 ILE A C 1
ATOM 707 O O . ILE A 1 87 ? 5.310 -6.459 4.819 1.00 71.62 87 ILE A O 1
ATOM 711 N N . ASP A 1 88 ? 6.662 -5.470 6.279 1.00 70.44 88 ASP A N 1
ATOM 712 C CA . ASP A 1 88 ? 7.631 -5.048 5.259 1.00 70.44 88 ASP A CA 1
ATOM 713 C C . ASP A 1 88 ? 8.380 -6.218 4.606 1.00 70.44 88 ASP A C 1
ATOM 715 O O . ASP A 1 88 ? 8.960 -6.050 3.539 1.00 70.44 88 ASP A O 1
ATOM 719 N N . ASN A 1 89 ? 8.315 -7.413 5.197 1.00 64.31 89 ASN A N 1
ATOM 720 C CA . ASN A 1 89 ? 8.820 -8.638 4.578 1.00 64.31 89 ASN A CA 1
ATOM 721 C C . ASN A 1 89 ? 7.998 -9.086 3.355 1.00 64.31 89 ASN A C 1
ATOM 723 O O . ASN A 1 89 ? 8.494 -9.873 2.561 1.00 64.31 89 ASN A O 1
ATOM 727 N N . ASP A 1 90 ? 6.775 -8.582 3.176 1.00 59.75 90 ASP A N 1
ATOM 728 C CA . ASP A 1 90 ? 5.858 -9.005 2.106 1.00 59.75 90 ASP A CA 1
ATOM 729 C C . ASP A 1 90 ? 6.218 -8.388 0.729 1.00 59.75 90 ASP A C 1
ATOM 731 O O . ASP A 1 90 ? 5.678 -8.782 -0.298 1.00 59.75 90 ASP A O 1
ATOM 735 N N . ILE A 1 91 ? 7.144 -7.415 0.689 1.00 63.78 91 ILE A N 1
ATOM 736 C CA . ILE A 1 91 ? 7.609 -6.735 -0.543 1.00 63.78 91 ILE A CA 1
ATOM 737 C C . ILE A 1 91 ? 8.975 -7.201 -1.068 1.00 63.78 91 ILE A C 1
ATOM 739 O O . ILE A 1 91 ? 9.432 -6.669 -2.093 1.00 63.78 91 ILE A O 1
ATOM 743 N N . TYR A 1 92 ? 9.629 -8.141 -0.377 1.00 56.19 92 TYR A N 1
ATOM 744 C CA . TYR A 1 92 ? 10.949 -8.663 -0.749 1.00 56.19 92 TYR A CA 1
ATOM 745 C C . TYR A 1 92 ? 10.872 -9.763 -1.809 1.00 56.19 92 TYR A C 1
ATOM 747 O O . TYR A 1 92 ? 10.173 -10.771 -1.581 1.00 56.19 92 TYR A O 1
#

Mean predicted aligned error: 10.16 Å